Protein AF-X0UPE6-F1 (afdb_monomer)

Radius of gyration: 11.71 Å; Cα contacts (8 Å, |Δi|>4): 131; chains: 1; bounding box: 29×24×28 Å

Solvent-accessible surface area (backbone atoms only — not comparable to full-atom values): 4394 Å² total; per-residue (Å²): 133,82,80,60,76,74,44,71,61,97,62,101,51,60,61,67,52,35,53,48,45,38,68,76,74,40,62,57,68,38,36,24,59,56,48,76,44,100,38,36,70,58,12,40,54,48,22,62,61,43,32,79,76,35,76,78,35,53,51,41,48,58,66,32,26,20,32,38,21,35,60,44,85,82,72,77,122

Secondary structure (DSSP, 8-state):
-PPPPEE--SS---HHHHHHHHHHTSPTT-EEEEEE-SSHHHHHHHHHHHHHH-TTSEEEEETTEEEEEPPPGGG--

pLDDT: mean 75.78, std 12.7, range [37.62, 90.06]

Mean predicted aligned error: 7.34 Å

Organism: NCBI:txid412755

Structure (mmCIF, N/CA/C/O backbone):
data_AF-X0UPE6-F1
#
_entry.id   AF-X0UPE6-F1
#
loop_
_atom_site.group_PDB
_atom_site.id
_atom_site.type_symbol
_atom_site.label_atom_id
_atom_site.label_alt_id
_atom_site.label_comp_id
_atom_site.label_asym_id
_atom_site.label_entity_id
_atom_site.label_seq_id
_atom_site.pdbx_PDB_ins_code
_atom_site.Cartn_x
_atom_site.Cartn_y
_atom_site.Cartn_z
_atom_site.occupancy
_atom_site.B_iso_or_equiv
_atom_site.auth_seq_id
_atom_site.auth_comp_id
_atom_site.auth_asym_id
_atom_site.auth_atom_id
_atom_site.pdbx_PDB_model_num
ATOM 1 N N . MET A 1 1 ? -16.022 5.123 -7.063 1.00 42.28 1 MET A N 1
ATOM 2 C CA . MET A 1 1 ? -15.477 5.535 -5.753 1.00 42.28 1 MET A CA 1
ATOM 3 C C . MET A 1 1 ? -14.306 6.465 -6.019 1.00 42.28 1 MET A C 1
ATOM 5 O O . MET A 1 1 ? -13.332 6.021 -6.614 1.00 42.28 1 MET A O 1
ATOM 9 N N . ALA A 1 2 ? -14.439 7.757 -5.715 1.00 49.94 2 ALA A N 1
ATOM 10 C CA . ALA A 1 2 ? -13.328 8.696 -5.841 1.00 49.94 2 ALA A CA 1
ATOM 11 C C . ALA A 1 2 ? -12.337 8.422 -4.703 1.00 49.94 2 ALA A C 1
ATOM 13 O O . ALA A 1 2 ? -12.746 8.319 -3.549 1.00 49.94 2 ALA A O 1
ATOM 14 N N . LEU A 1 3 ? -11.060 8.242 -5.035 1.00 56.75 3 LEU A N 1
ATOM 15 C CA . LEU A 1 3 ? -10.003 8.169 -4.032 1.00 56.75 3 LEU A CA 1
ATOM 16 C C . LEU A 1 3 ? -9.936 9.537 -3.343 1.00 56.75 3 LEU A C 1
ATOM 18 O O . LEU A 1 3 ? -9.864 10.558 -4.029 1.00 56.75 3 LEU A O 1
ATOM 22 N N . LEU A 1 4 ? -10.027 9.541 -2.012 1.00 63.75 4 LEU A N 1
ATOM 23 C CA . LEU A 1 4 ? -9.852 10.735 -1.182 1.00 63.75 4 LEU A CA 1
ATOM 24 C C . LEU A 1 4 ? -8.497 11.406 -1.485 1.00 63.75 4 LEU A C 1
ATOM 26 O O . LEU A 1 4 ? -7.606 10.742 -2.029 1.00 63.75 4 LEU A O 1
ATOM 30 N N . PRO A 1 5 ? -8.341 12.711 -1.184 1.00 65.94 5 PRO A N 1
ATOM 31 C CA . PRO A 1 5 ? -7.078 13.412 -1.389 1.00 65.94 5 PRO A CA 1
ATOM 32 C C . PRO A 1 5 ? -5.922 12.620 -0.775 1.00 65.94 5 PRO A C 1
ATOM 34 O O . PRO A 1 5 ? -6.013 12.124 0.347 1.00 65.94 5 PRO A O 1
ATOM 37 N N . VAL A 1 6 ? -4.863 12.450 -1.565 1.00 68.88 6 VAL A N 1
ATOM 38 C CA . VAL A 1 6 ? -3.658 11.741 -1.140 1.00 68.88 6 VAL A CA 1
ATOM 39 C C . VAL A 1 6 ? -2.855 12.681 -0.263 1.00 68.88 6 VAL A C 1
ATOM 41 O O . VAL A 1 6 ? -2.503 13.778 -0.699 1.00 68.88 6 VAL A O 1
ATOM 44 N N . HIS A 1 7 ? -2.532 12.233 0.943 1.00 70.56 7 HIS A N 1
ATOM 45 C CA . HIS A 1 7 ? -1.624 12.955 1.820 1.00 70.56 7 HIS A CA 1
ATOM 46 C C . HIS A 1 7 ? -0.276 12.236 1.834 1.00 70.56 7 HIS A C 1
ATOM 48 O O . HIS A 1 7 ? -0.230 11.035 2.096 1.00 70.56 7 HIS A O 1
ATOM 54 N N . PRO A 1 8 ? 0.840 12.913 1.528 1.00 66.31 8 PRO A N 1
ATOM 55 C CA . PRO A 1 8 ? 2.137 12.321 1.785 1.00 66.31 8 PRO A CA 1
ATOM 56 C C . PRO A 1 8 ? 2.329 12.186 3.306 1.00 66.31 8 PRO A C 1
ATOM 58 O O . PRO A 1 8 ? 1.895 13.064 4.062 1.00 66.31 8 PRO A O 1
ATOM 61 N N . PRO A 1 9 ? 2.953 11.097 3.773 1.00 66.38 9 PRO A N 1
ATOM 62 C CA . PRO A 1 9 ? 3.395 10.983 5.160 1.00 66.38 9 PRO A CA 1
ATOM 63 C C . PRO A 1 9 ? 4.356 12.128 5.514 1.00 66.38 9 PRO A C 1
ATOM 65 O O . PRO A 1 9 ? 5.063 12.652 4.649 1.00 66.38 9 PRO A O 1
ATOM 68 N N . LYS A 1 10 ? 4.373 12.543 6.786 1.00 63.47 10 LYS A N 1
ATOM 69 C CA . LYS A 1 10 ? 5.176 13.692 7.238 1.00 63.47 10 LYS A CA 1
ATOM 70 C C . LYS A 1 10 ? 6.680 13.383 7.314 1.00 63.47 10 LYS A C 1
ATOM 72 O O . LYS A 1 10 ? 7.469 14.328 7.308 1.00 63.47 10 LYS A O 1
ATOM 77 N N . GLY A 1 11 ? 7.087 12.111 7.335 1.00 56.75 11 GLY A N 1
ATOM 78 C CA . GLY A 1 11 ? 8.487 11.687 7.347 1.00 56.75 11 GLY A CA 1
ATOM 79 C C . GLY A 1 11 ? 8.956 10.959 6.077 1.00 56.75 11 GLY A C 1
ATOM 80 O O . GLY A 1 11 ? 8.249 10.135 5.501 1.00 56.75 11 GLY A O 1
ATOM 81 N N . GLN A 1 12 ? 10.203 11.221 5.659 1.00 53.84 12 GLN A N 1
ATOM 82 C CA . GLN A 1 12 ? 10.934 10.405 4.671 1.00 53.84 12 GLN A CA 1
ATOM 83 C C . GLN A 1 12 ? 11.530 9.156 5.347 1.00 53.84 12 GLN A C 1
ATOM 85 O O . GLN A 1 12 ? 12.748 9.003 5.430 1.00 53.84 12 GLN A O 1
ATOM 90 N N . HIS A 1 13 ? 10.685 8.284 5.893 1.00 58.69 13 HIS A N 1
ATOM 91 C CA . HIS A 1 13 ? 11.133 7.030 6.503 1.00 58.69 13 HIS A CA 1
ATOM 92 C C . HIS A 1 13 ? 10.920 5.836 5.567 1.00 58.69 13 HIS A C 1
ATOM 94 O O . HIS A 1 13 ? 10.150 5.904 4.611 1.00 58.69 13 HIS A O 1
ATOM 100 N N . ASP A 1 14 ? 11.602 4.722 5.852 1.00 73.38 14 ASP A N 1
ATOM 101 C CA . ASP A 1 14 ? 11.337 3.436 5.211 1.00 73.38 14 ASP A CA 1
ATOM 102 C C . ASP A 1 14 ? 9.847 3.077 5.269 1.00 73.38 14 ASP A C 1
ATOM 104 O O . ASP A 1 14 ? 9.130 3.455 6.193 1.00 73.38 14 ASP A O 1
ATOM 108 N N . LEU A 1 15 ? 9.405 2.228 4.343 1.00 71.69 15 LEU A N 1
ATOM 109 C CA . LEU A 1 15 ? 8.006 1.828 4.149 1.00 71.69 15 LEU A CA 1
ATOM 110 C C . LEU A 1 15 ? 7.288 1.381 5.444 1.00 71.69 15 LEU A C 1
ATOM 112 O O . LEU A 1 15 ? 6.093 1.609 5.622 1.00 71.69 15 LEU A O 1
ATOM 116 N 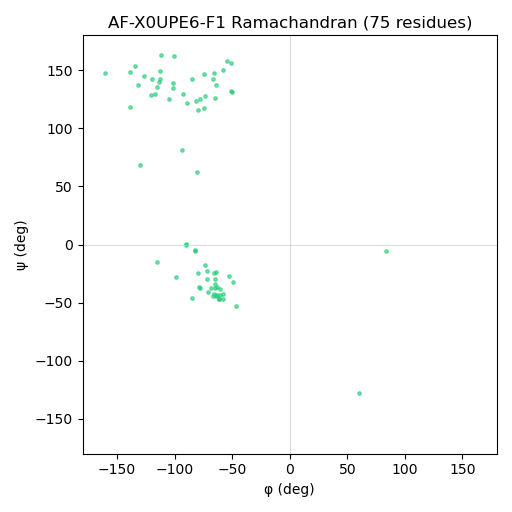N . LYS A 1 16 ? 8.022 0.774 6.387 1.00 73.75 16 LYS A N 1
ATOM 117 C CA . LYS A 1 16 ? 7.507 0.408 7.719 1.00 73.75 16 LYS A CA 1
ATOM 118 C C . LYS A 1 16 ? 7.267 1.627 8.621 1.00 73.75 16 LYS A C 1
ATOM 120 O O . LYS A 1 16 ? 6.283 1.638 9.352 1.00 73.75 16 LYS A O 1
ATOM 125 N N . GLY A 1 17 ? 8.169 2.606 8.597 1.00 76.12 17 GLY A N 1
ATOM 126 C CA . GLY A 1 17 ? 8.031 3.868 9.325 1.00 76.12 17 GLY A CA 1
ATOM 127 C C . GLY A 1 17 ? 6.837 4.659 8.812 1.00 76.12 17 GLY A C 1
ATOM 128 O O . GLY A 1 17 ? 5.993 5.050 9.607 1.00 76.12 17 GLY A O 1
ATOM 129 N N . THR A 1 18 ? 6.681 4.734 7.489 1.00 78.50 18 THR A N 1
ATOM 130 C CA . THR A 1 18 ? 5.524 5.377 6.867 1.00 78.50 18 THR A CA 1
ATOM 131 C C . THR A 1 18 ? 4.198 4.762 7.306 1.00 78.50 18 THR A C 1
ATOM 133 O O . THR A 1 18 ? 3.274 5.475 7.671 1.00 78.50 18 THR A O 1
ATOM 136 N N . LEU A 1 19 ? 4.089 3.431 7.300 1.00 76.31 19 LEU A N 1
ATOM 137 C CA . LEU A 1 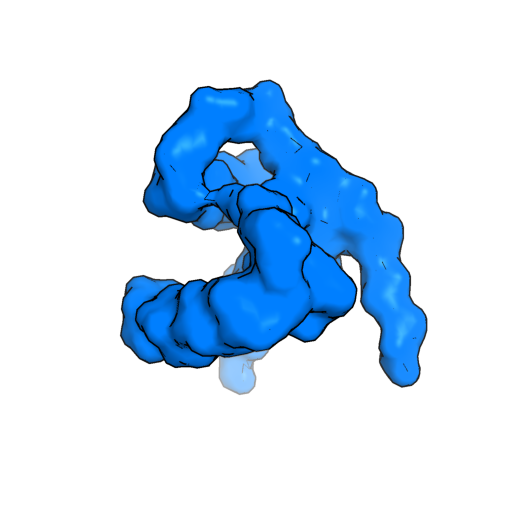19 ? 2.869 2.747 7.739 1.00 76.31 19 LEU A CA 1
ATOM 138 C C . LEU A 1 19 ? 2.578 2.966 9.223 1.00 76.31 19 LEU A C 1
ATOM 140 O O . LEU A 1 19 ? 1.425 3.138 9.600 1.00 76.31 19 LEU A O 1
ATOM 144 N N . ARG A 1 20 ? 3.622 3.005 10.052 1.00 78.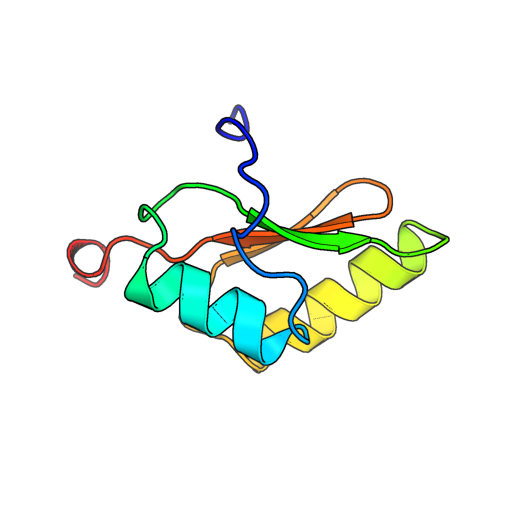44 20 ARG A N 1
ATOM 145 C CA . ARG A 1 20 ? 3.486 3.314 11.472 1.00 78.44 20 ARG A CA 1
ATOM 146 C C . ARG A 1 20 ? 3.010 4.754 11.696 1.00 78.44 20 ARG A C 1
ATOM 148 O O . ARG A 1 20 ? 2.105 4.955 12.491 1.00 78.44 20 ARG A O 1
ATOM 155 N N . GLU A 1 21 ? 3.548 5.727 10.961 1.00 77.88 21 GLU A N 1
ATOM 156 C CA . GLU A 1 21 ? 3.060 7.114 10.991 1.00 77.88 21 GLU A CA 1
ATOM 157 C C . GLU A 1 21 ? 1.596 7.210 10.542 1.00 77.88 21 GLU A C 1
ATOM 159 O O . GLU A 1 21 ? 0.827 7.960 11.128 1.00 77.88 21 GLU A O 1
ATOM 164 N N . ILE A 1 22 ? 1.175 6.433 9.540 1.00 79.62 22 ILE A N 1
ATOM 165 C CA . ILE A 1 22 ? -0.232 6.387 9.108 1.00 79.62 22 ILE A CA 1
ATOM 166 C C . ILE A 1 22 ? -1.137 5.805 10.208 1.00 79.62 22 ILE A C 1
ATOM 168 O O . ILE A 1 22 ? -2.285 6.216 10.335 1.00 79.62 22 ILE A O 1
ATOM 172 N N . GLU A 1 23 ? -0.643 4.858 11.003 1.00 77.12 23 GLU A N 1
ATOM 173 C CA . GLU A 1 23 ? -1.396 4.275 12.119 1.00 77.12 23 GLU A CA 1
ATOM 174 C C . GLU A 1 23 ? -1.435 5.188 13.361 1.00 77.12 23 GLU A C 1
ATOM 176 O O . GLU A 1 23 ? -2.454 5.232 14.052 1.00 77.12 23 GLU A O 1
ATOM 181 N N . GLU A 1 24 ? -0.341 5.902 13.657 1.00 77.25 24 GLU A N 1
ATOM 182 C CA . GLU A 1 24 ? -0.207 6.774 14.837 1.00 77.25 24 GLU A CA 1
ATOM 183 C C . GLU A 1 24 ? -0.775 8.190 14.602 1.00 77.25 24 GLU A C 1
ATOM 185 O O . GLU A 1 24 ? -1.518 8.698 15.441 1.00 77.25 24 GLU A O 1
ATOM 190 N N . ASP A 1 25 ? -0.454 8.806 13.462 1.00 75.25 25 ASP A N 1
ATOM 191 C CA . ASP A 1 25 ? -0.766 10.200 13.103 1.00 75.25 25 ASP A CA 1
ATOM 192 C C . ASP A 1 25 ? -1.721 10.319 11.901 1.00 75.25 25 ASP A C 1
ATOM 194 O O . ASP A 1 25 ? -2.250 11.400 11.620 1.00 75.25 25 ASP 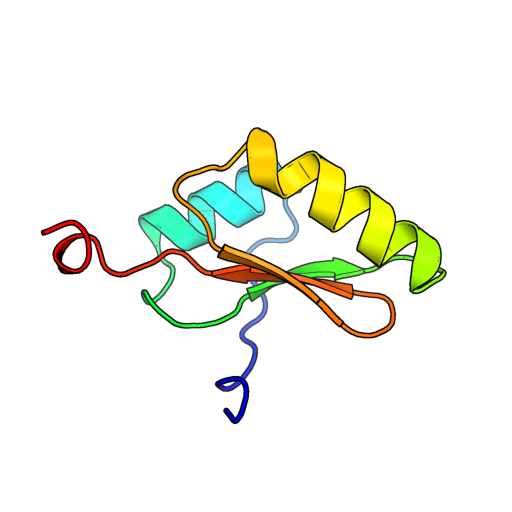A O 1
ATOM 198 N N . GLY A 1 26 ? -1.903 9.238 11.141 1.00 72.31 26 GLY A N 1
ATOM 199 C CA . GLY A 1 26 ? -2.731 9.240 9.945 1.00 72.31 26 GLY A CA 1
ATOM 200 C C . GLY A 1 26 ? -4.223 9.267 10.256 1.00 72.31 26 GLY A C 1
ATOM 201 O O . GLY A 1 26 ? -4.722 8.691 11.222 1.00 72.31 26 GLY A O 1
ATOM 202 N N . GLU A 1 27 ? -4.964 9.936 9.382 1.00 76.25 27 GLU A N 1
ATOM 203 C CA . GLU A 1 27 ? -6.412 9.994 9.444 1.00 76.25 27 GLU A CA 1
ATOM 204 C C . GLU A 1 27 ? -6.997 8.722 8.810 1.00 76.25 27 GLU A C 1
ATOM 206 O O . GLU A 1 27 ? -6.724 8.407 7.644 1.00 76.25 27 GLU A O 1
ATOM 211 N N . PRO A 1 28 ? -7.819 7.963 9.545 1.00 77.19 28 PRO A N 1
ATOM 212 C CA . PRO A 1 28 ? -8.370 6.725 9.032 1.00 77.19 28 PRO A CA 1
ATOM 213 C C . PRO A 1 28 ? -9.283 6.952 7.823 1.00 77.19 28 PRO A C 1
ATOM 215 O O . PRO A 1 28 ? -10.138 7.837 7.816 1.00 77.19 28 PRO A O 1
ATOM 218 N N . GLY A 1 29 ? -9.139 6.100 6.809 1.00 76.56 29 GLY A N 1
ATOM 219 C CA . GLY A 1 29 ? -9.835 6.232 5.527 1.00 76.56 29 GLY A CA 1
ATOM 220 C C . GLY A 1 29 ? -9.161 7.188 4.537 1.00 76.56 29 GLY A C 1
ATOM 221 O O . GLY A 1 29 ? -9.581 7.241 3.381 1.00 76.56 29 GLY A O 1
ATOM 222 N N . ILE A 1 30 ? -8.100 7.894 4.937 1.00 82.19 30 ILE A N 1
ATOM 223 C CA . ILE A 1 30 ? -7.257 8.668 4.023 1.00 82.19 30 ILE A CA 1
ATOM 224 C C . ILE A 1 30 ? -6.199 7.761 3.393 1.00 82.19 30 ILE A C 1
ATOM 226 O O . ILE A 1 30 ? -5.680 6.840 4.027 1.00 82.19 30 ILE A O 1
ATOM 230 N N . TRP A 1 31 ? -5.907 8.005 2.115 1.00 84.25 31 TRP A N 1
ATOM 231 C CA . TRP A 1 31 ? -4.862 7.302 1.379 1.00 84.25 31 TRP A CA 1
ATOM 232 C C . TRP A 1 31 ? -3.549 8.068 1.466 1.00 84.25 31 TRP A C 1
ATOM 234 O O . TRP A 1 31 ? -3.483 9.251 1.131 1.00 84.25 31 TRP A O 1
ATOM 244 N N . TYR A 1 32 ? -2.498 7.357 1.844 1.00 82.94 32 TYR A N 1
ATOM 245 C CA . TYR A 1 32 ? -1.149 7.883 1.951 1.00 82.94 32 TYR A CA 1
ATOM 246 C C . TYR A 1 32 ? -0.241 7.200 0.945 1.00 82.94 32 TYR A C 1
ATOM 248 O O . TYR A 1 32 ? -0.300 5.981 0.775 1.00 82.94 32 TYR A O 1
ATOM 256 N N . GLU A 1 33 ? 0.594 7.978 0.262 1.00 85.94 33 GLU A N 1
ATOM 257 C CA . GLU A 1 33 ? 1.618 7.423 -0.621 1.00 85.94 33 GLU A CA 1
ATOM 258 C C . GLU A 1 33 ? 2.756 6.849 0.227 1.00 85.94 33 GLU A C 1
ATOM 260 O O . GLU A 1 33 ? 3.404 7.576 0.973 1.00 85.94 33 GLU A O 1
ATOM 265 N N . VAL A 1 34 ? 2.982 5.538 0.131 1.00 83.38 34 VAL A N 1
ATOM 266 C CA . VAL A 1 34 ? 4.015 4.837 0.915 1.00 83.38 34 VAL A CA 1
ATOM 267 C C . VAL A 1 34 ? 5.298 4.607 0.131 1.00 83.38 34 VAL A C 1
ATOM 269 O O . VAL A 1 34 ? 6.369 4.493 0.718 1.00 83.38 34 VAL A O 1
ATOM 272 N N . ALA A 1 35 ? 5.202 4.502 -1.192 1.00 83.50 35 ALA A N 1
ATOM 273 C CA . ALA A 1 35 ? 6.355 4.322 -2.059 1.00 83.50 35 ALA A CA 1
ATOM 274 C C . ALA A 1 35 ? 6.016 4.720 -3.492 1.00 83.50 35 ALA A C 1
ATOM 276 O O . ALA A 1 35 ? 4.903 4.482 -3.959 1.00 83.50 35 ALA A O 1
ATOM 277 N N . ASN A 1 36 ? 7.006 5.244 -4.208 1.00 84.00 36 ASN A N 1
ATOM 278 C CA . ASN A 1 36 ? 6.929 5.511 -5.637 1.00 84.00 36 ASN A CA 1
ATOM 279 C C . ASN A 1 36 ? 8.031 4.719 -6.346 1.00 84.00 36 ASN A C 1
ATOM 281 O O . ASN A 1 36 ? 9.193 4.746 -5.943 1.00 84.00 36 ASN A O 1
ATOM 285 N N . TYR A 1 37 ? 7.650 3.971 -7.372 1.00 83.81 37 TYR A N 1
ATOM 286 C CA . TYR A 1 37 ? 8.516 3.077 -8.124 1.00 83.81 37 TYR A CA 1
ATOM 287 C C . TYR A 1 37 ? 8.733 3.592 -9.542 1.00 83.81 37 TYR A C 1
ATOM 289 O O . TYR A 1 37 ? 7.970 4.382 -10.082 1.00 83.81 37 TYR A O 1
ATOM 297 N N . THR A 1 38 ? 9.759 3.079 -10.213 1.00 85.31 38 THR A N 1
ATOM 298 C CA . THR A 1 38 ? 10.043 3.467 -11.601 1.00 85.31 38 THR A CA 1
ATOM 299 C C . THR A 1 38 ? 8.929 3.049 -12.566 1.00 85.31 38 THR A C 1
ATOM 301 O O . THR A 1 38 ? 8.707 3.710 -13.577 1.00 85.31 38 THR A O 1
ATOM 304 N N . THR A 1 39 ? 8.217 1.954 -12.269 1.00 88.06 39 THR A N 1
ATOM 305 C CA . THR A 1 39 ? 7.122 1.447 -13.107 1.00 88.06 39 THR A CA 1
ATOM 306 C C . THR A 1 39 ? 5.940 0.969 -12.273 1.00 88.06 39 THR A C 1
ATOM 308 O O . THR A 1 39 ? 6.101 0.417 -11.182 1.00 88.06 39 THR A O 1
ATOM 311 N N . GLY A 1 40 ? 4.738 1.109 -12.829 1.00 84.88 40 GLY A N 1
ATOM 312 C CA . GLY A 1 40 ? 3.512 0.669 -12.171 1.00 84.88 40 GLY A CA 1
ATOM 313 C C . GLY A 1 40 ? 3.403 -0.839 -11.985 1.00 84.88 40 GLY A C 1
ATOM 314 O O . GLY A 1 40 ? 2.756 -1.285 -11.045 1.00 84.88 40 GLY A O 1
ATOM 315 N N . ALA A 1 41 ? 4.093 -1.636 -12.806 1.00 89.62 41 ALA A N 1
ATOM 316 C CA . ALA A 1 41 ? 4.190 -3.080 -12.597 1.00 89.62 41 ALA A CA 1
ATOM 317 C C . ALA A 1 41 ? 4.898 -3.412 -11.271 1.00 89.62 41 ALA A C 1
ATOM 319 O O . ALA A 1 41 ? 4.417 -4.246 -10.506 1.00 89.62 41 ALA A O 1
ATOM 320 N N . VAL A 1 42 ? 5.994 -2.708 -10.960 1.00 89.00 42 VAL A N 1
ATOM 321 C CA . VAL A 1 42 ? 6.724 -2.868 -9.691 1.00 89.00 42 VAL A CA 1
ATOM 322 C C . VAL A 1 42 ? 5.896 -2.349 -8.517 1.00 89.00 42 VAL A C 1
ATOM 324 O O . VAL A 1 42 ? 5.890 -2.970 -7.454 1.00 89.00 42 VAL A O 1
ATOM 327 N N . ALA A 1 43 ? 5.152 -1.256 -8.709 1.00 86.44 43 ALA A N 1
ATOM 328 C CA . ALA A 1 43 ? 4.219 -0.757 -7.705 1.00 86.44 43 ALA A CA 1
ATOM 329 C C . ALA A 1 43 ? 3.112 -1.781 -7.402 1.00 86.44 43 ALA A C 1
ATOM 331 O O . ALA A 1 43 ? 2.858 -2.088 -6.241 1.00 86.44 43 ALA A O 1
ATOM 332 N N . HIS A 1 44 ? 2.497 -2.371 -8.429 1.00 86.81 44 HIS A N 1
ATOM 333 C CA . HIS A 1 44 ? 1.477 -3.410 -8.272 1.00 86.81 44 HIS A CA 1
ATOM 334 C C . HIS A 1 44 ? 2.001 -4.658 -7.558 1.00 86.81 44 HIS A C 1
ATOM 336 O O . HIS A 1 44 ? 1.354 -5.137 -6.626 1.00 86.81 44 HIS A O 1
ATOM 342 N N . ASP A 1 45 ? 3.169 -5.162 -7.958 1.00 90.06 45 ASP A N 1
ATOM 343 C CA . ASP A 1 45 ? 3.821 -6.298 -7.298 1.00 90.06 45 ASP A CA 1
ATOM 344 C C . ASP A 1 45 ? 4.144 -5.984 -5.827 1.00 90.06 45 ASP A C 1
ATOM 346 O O . ASP A 1 45 ? 3.857 -6.775 -4.926 1.00 90.06 45 ASP A O 1
ATOM 350 N N . SER A 1 46 ? 4.657 -4.783 -5.558 1.00 86.94 46 SER A N 1
ATOM 351 C CA . SER A 1 46 ? 4.987 -4.352 -4.199 1.00 86.94 46 SER A CA 1
ATOM 352 C C . SER A 1 46 ? 3.737 -4.197 -3.332 1.00 86.94 46 SER A C 1
ATOM 354 O O . SER A 1 46 ? 3.703 -4.710 -2.214 1.00 86.94 46 SER A O 1
ATOM 356 N N . ALA A 1 47 ? 2.670 -3.582 -3.848 1.00 86.38 47 ALA A N 1
ATOM 357 C CA . ALA A 1 47 ? 1.381 -3.504 -3.162 1.00 86.38 47 ALA A CA 1
ATOM 358 C C . ALA A 1 47 ? 0.828 -4.900 -2.836 1.00 86.38 47 ALA A C 1
ATOM 360 O O . ALA A 1 47 ? 0.364 -5.136 -1.718 1.00 86.38 47 ALA A O 1
ATOM 361 N N . ALA A 1 48 ? 0.925 -5.849 -3.775 1.00 87.38 48 ALA A N 1
ATOM 362 C CA . ALA A 1 48 ? 0.491 -7.227 -3.567 1.00 87.38 48 ALA A CA 1
ATOM 363 C C . ALA A 1 48 ? 1.289 -7.938 -2.461 1.00 87.38 48 ALA A C 1
ATOM 365 O O . ALA A 1 48 ? 0.701 -8.677 -1.677 1.00 87.38 48 ALA A O 1
ATOM 366 N N . LYS A 1 49 ? 2.597 -7.672 -2.346 1.00 87.12 49 LYS A N 1
ATOM 367 C CA . LYS A 1 49 ? 3.456 -8.186 -1.261 1.00 87.12 49 LYS A CA 1
ATOM 368 C C . LYS A 1 49 ? 3.182 -7.524 0.089 1.00 87.12 49 LYS A C 1
ATOM 370 O O . LYS A 1 49 ? 3.359 -8.152 1.132 1.00 87.12 49 LYS A O 1
ATOM 375 N N . LEU A 1 50 ? 2.749 -6.265 0.084 1.00 81.31 50 LEU A N 1
ATOM 376 C CA . LEU A 1 50 ? 2.450 -5.505 1.297 1.00 81.31 50 LEU A CA 1
ATOM 377 C C . LEU A 1 50 ? 1.091 -5.860 1.900 1.00 81.31 50 LEU A C 1
ATOM 379 O O . LEU A 1 50 ? 1.000 -5.961 3.119 1.00 81.31 50 LEU A O 1
ATOM 383 N N . ARG A 1 51 ? 0.067 -6.135 1.079 1.00 80.88 51 ARG A N 1
ATOM 384 C CA . ARG A 1 51 ? -1.265 -6.569 1.549 1.00 80.88 51 ARG A CA 1
ATOM 385 C C . ARG A 1 51 ? -1.232 -7.678 2.618 1.00 80.88 51 ARG A C 1
ATOM 387 O O . ARG A 1 51 ? -1.832 -7.474 3.668 1.00 80.88 51 ARG A O 1
ATOM 394 N N . PRO A 1 52 ? -0.548 -8.824 2.423 1.00 81.88 52 PRO A N 1
ATOM 395 C CA . PRO A 1 52 ? -0.501 -9.879 3.438 1.00 81.88 52 PRO A CA 1
ATOM 396 C C . PRO A 1 52 ? 0.352 -9.504 4.656 1.00 81.88 52 PRO A C 1
ATOM 398 O O . PRO A 1 52 ? 0.160 -10.059 5.732 1.00 81.88 52 PRO A O 1
ATOM 401 N N . ARG A 1 53 ? 1.296 -8.568 4.504 1.00 80.25 53 ARG A N 1
ATOM 402 C CA . ARG A 1 53 ? 2.164 -8.105 5.594 1.00 80.25 53 ARG A CA 1
ATOM 403 C C . ARG A 1 53 ? 1.463 -7.095 6.505 1.00 80.25 53 ARG A C 1
ATOM 405 O O . ARG A 1 53 ? 1.830 -6.978 7.670 1.00 80.25 53 ARG A O 1
ATOM 412 N N . PHE A 1 54 ? 0.454 -6.406 5.977 1.00 77.12 54 PHE A N 1
ATOM 413 C CA . PHE A 1 54 ? -0.338 -5.401 6.676 1.00 77.12 54 PHE A CA 1
ATOM 414 C C . PHE A 1 54 ? -1.836 -5.678 6.480 1.00 77.12 54 PHE A C 1
ATOM 416 O O . PHE A 1 54 ? -2.521 -4.902 5.820 1.00 77.12 54 PHE A O 1
ATOM 423 N N . PRO A 1 55 ? -2.371 -6.772 7.056 1.00 72.44 55 PRO A N 1
ATOM 424 C CA . PRO A 1 55 ? -3.769 -7.170 6.862 1.00 72.44 55 PRO A CA 1
ATOM 425 C C . PRO A 1 55 ? -4.764 -6.147 7.426 1.00 72.44 55 PRO A C 1
ATOM 427 O O . PRO A 1 55 ? -5.903 -6.076 6.976 1.00 72.44 55 PRO A O 1
ATOM 430 N N . HIS A 1 56 ? -4.321 -5.336 8.388 1.00 77.38 56 HIS A N 1
ATOM 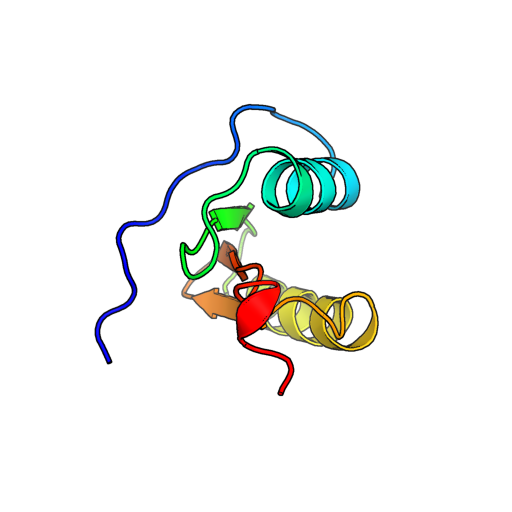431 C CA . HIS A 1 56 ? -5.107 -4.249 8.962 1.00 77.38 56 HIS A CA 1
ATOM 432 C C . HIS A 1 56 ? -5.081 -2.971 8.122 1.00 77.38 56 HIS A C 1
ATOM 434 O O . HIS A 1 56 ? -5.783 -2.040 8.471 1.00 77.38 56 HIS A O 1
ATOM 440 N N . HIS A 1 57 ? -4.294 -2.900 7.045 1.00 79.50 57 HIS A N 1
ATOM 441 C CA . HIS A 1 57 ? -4.218 -1.729 6.173 1.00 79.50 57 HIS A CA 1
ATOM 442 C C . HIS A 1 57 ? -4.774 -2.067 4.787 1.00 79.50 57 HIS A C 1
ATOM 444 O O . HIS A 1 57 ? -4.505 -3.124 4.215 1.00 79.50 57 HIS A O 1
ATOM 450 N N . ALA A 1 58 ? -5.522 -1.140 4.200 1.00 85.12 58 ALA A N 1
ATOM 451 C CA . ALA A 1 58 ? -5.894 -1.214 2.798 1.00 85.12 58 ALA A CA 1
ATOM 452 C C . ALA A 1 58 ? -4.711 -0.723 1.956 1.00 85.12 58 ALA A C 1
ATOM 454 O O . ALA A 1 58 ? -4.331 0.437 2.049 1.00 85.12 58 ALA A O 1
ATOM 455 N N . VAL A 1 59 ? -4.118 -1.594 1.136 1.00 86.75 59 VAL A N 1
ATOM 456 C CA . VAL A 1 59 ? -2.980 -1.248 0.265 1.00 86.75 59 VAL A CA 1
ATOM 457 C C . VAL A 1 59 ? -3.380 -1.407 -1.197 1.00 86.75 59 VAL A C 1
ATOM 459 O O . VAL A 1 59 ? -3.898 -2.457 -1.589 1.00 86.75 59 VAL A O 1
ATOM 462 N N . ILE A 1 60 ? -3.122 -0.382 -2.009 1.00 87.38 60 ILE A N 1
ATOM 463 C CA . ILE A 1 60 ? -3.371 -0.376 -3.456 1.00 87.38 60 ILE A CA 1
ATOM 464 C C . ILE A 1 60 ? -2.166 0.190 -4.200 1.00 87.38 60 ILE A C 1
ATOM 466 O O . ILE A 1 60 ? -1.434 1.019 -3.676 1.00 87.38 60 ILE A O 1
ATOM 470 N N . ALA A 1 61 ? -1.985 -0.215 -5.451 1.00 88.69 61 ALA A N 1
ATOM 471 C CA . ALA A 1 61 ? -1.099 0.482 -6.373 1.00 88.69 61 ALA A CA 1
ATOM 472 C C . ALA A 1 61 ? -1.934 1.348 -7.314 1.00 88.69 61 ALA A C 1
ATOM 474 O O . ALA A 1 61 ? -2.992 0.920 -7.782 1.00 88.69 61 ALA A O 1
ATOM 475 N N . ARG A 1 62 ? -1.465 2.563 -7.597 1.00 86.94 62 ARG A N 1
ATOM 476 C CA . ARG A 1 62 ? -2.059 3.434 -8.611 1.00 86.94 62 ARG A CA 1
ATOM 477 C C . ARG A 1 62 ? -0.949 4.119 -9.396 1.00 86.94 62 AR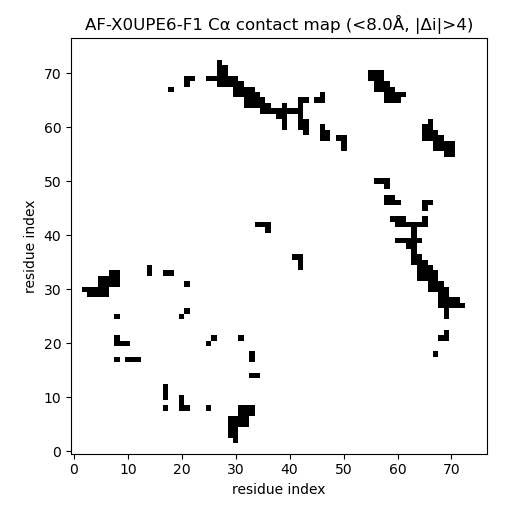G A C 1
ATOM 479 O O . ARG A 1 62 ? -0.155 4.877 -8.848 1.00 86.94 62 ARG A O 1
ATOM 486 N N . GLY A 1 63 ? -0.908 3.850 -10.698 1.00 86.81 63 GLY A N 1
ATOM 487 C CA . GLY A 1 63 ? 0.206 4.282 -11.535 1.00 86.81 63 GLY A CA 1
ATOM 488 C C . GLY A 1 63 ? 1.508 3.674 -11.025 1.00 86.81 63 GLY A C 1
ATOM 489 O O . GLY A 1 63 ? 1.580 2.470 -10.806 1.00 86.81 63 GLY A O 1
ATOM 490 N N . ASN A 1 64 ? 2.507 4.521 -10.810 1.00 88.75 64 ASN A N 1
ATOM 491 C CA . ASN A 1 64 ? 3.835 4.129 -10.352 1.00 88.75 64 ASN A CA 1
ATOM 492 C C . ASN A 1 64 ? 3.985 4.117 -8.822 1.00 88.75 64 ASN A C 1
ATOM 494 O O . ASN A 1 64 ? 5.041 3.743 -8.320 1.00 88.75 64 ASN A O 1
ATOM 498 N N . SER A 1 65 ? 2.936 4.467 -8.080 1.00 86.38 65 SER A N 1
ATOM 499 C CA . SER A 1 65 ? 2.986 4.592 -6.627 1.00 86.38 65 SER A CA 1
ATOM 500 C C . SER A 1 65 ? 2.139 3.538 -5.925 1.00 86.38 65 SER A C 1
ATOM 502 O O . SER A 1 65 ? 1.104 3.086 -6.424 1.00 86.38 65 SER A O 1
ATOM 504 N N . VAL A 1 66 ? 2.580 3.163 -4.731 1.00 87.81 66 VAL A N 1
ATOM 505 C CA . VAL A 1 66 ? 1.827 2.354 -3.781 1.00 87.81 66 VAL A CA 1
ATOM 506 C C . VAL A 1 66 ? 1.253 3.270 -2.721 1.00 87.81 66 VAL A C 1
ATOM 508 O O . VAL A 1 66 ? 1.938 4.136 -2.177 1.00 87.81 66 VAL A O 1
ATOM 511 N N . TYR A 1 67 ? -0.013 3.036 -2.418 1.00 85.56 67 TYR A N 1
ATOM 512 C CA . TYR A 1 67 ? -0.778 3.760 -1.431 1.00 85.56 67 TYR A CA 1
ATOM 513 C C . TYR A 1 67 ? -1.249 2.802 -0.351 1.00 85.56 67 TYR A C 1
ATOM 515 O O . TYR A 1 67 ? -1.643 1.669 -0.639 1.00 85.56 67 TYR A O 1
ATOM 523 N N . ALA A 1 68 ? -1.245 3.279 0.883 1.00 86.00 68 ALA A N 1
ATOM 524 C CA . ALA A 1 68 ? -1.815 2.578 2.014 1.00 86.00 68 ALA A CA 1
ATOM 525 C C . ALA A 1 68 ? -2.803 3.485 2.744 1.00 86.00 68 ALA A C 1
ATOM 527 O O . ALA A 1 68 ? -2.619 4.697 2.827 1.00 86.00 68 ALA A O 1
ATOM 528 N N . SER A 1 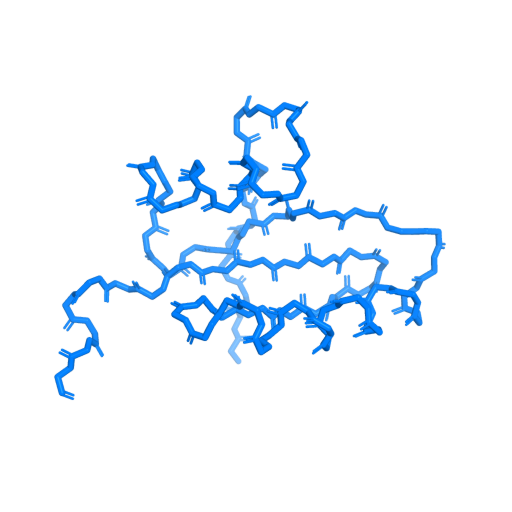69 ? -3.859 2.887 3.270 1.00 84.44 69 SER A N 1
ATOM 529 C CA . SER A 1 69 ? -4.827 3.536 4.137 1.00 84.44 69 SER A CA 1
ATOM 530 C C . SER A 1 69 ? -5.060 2.651 5.348 1.00 84.44 69 SER A C 1
ATOM 532 O O . SER A 1 69 ? -5.188 1.431 5.222 1.00 84.44 69 SER A O 1
ATOM 534 N N . TYR A 1 70 ? -5.112 3.264 6.522 1.00 80.25 70 TYR A N 1
ATOM 535 C CA . TYR A 1 70 ? -5.545 2.587 7.731 1.00 80.25 70 TYR A CA 1
ATOM 536 C C . TYR A 1 70 ? -7.072 2.734 7.858 1.00 80.25 70 TYR A C 1
ATOM 538 O O . TYR A 1 70 ? -7.583 3.858 7.836 1.00 80.25 70 TYR A O 1
ATOM 546 N N . PRO A 1 71 ?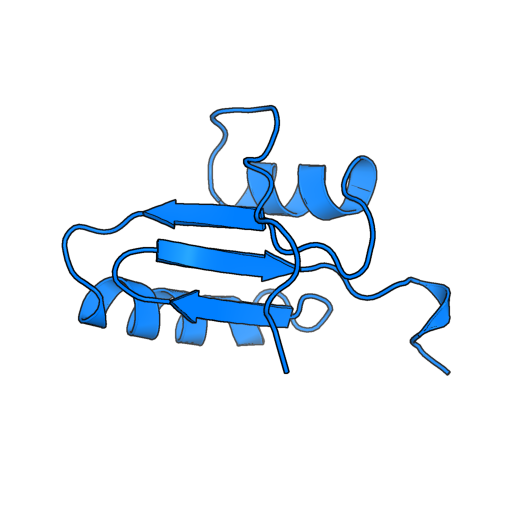 -7.844 1.638 7.930 1.00 68.88 71 PRO A N 1
ATOM 547 C CA . PRO A 1 71 ? -9.268 1.706 8.214 1.00 68.88 71 PRO A CA 1
ATOM 548 C C . PRO A 1 71 ? -9.485 2.231 9.637 1.00 68.88 71 PRO A C 1
ATOM 550 O O . PRO A 1 71 ? -8.687 1.987 10.538 1.00 68.88 71 PRO A O 1
ATOM 553 N N . LYS A 1 72 ? -10.587 2.958 9.852 1.00 62.38 72 LYS A N 1
ATOM 554 C CA . LYS A 1 72 ? -10.979 3.466 11.177 1.00 62.38 72 LYS A CA 1
ATOM 555 C C . LYS A 1 72 ? -10.951 2.314 12.184 1.00 62.38 72 LYS A C 1
ATOM 557 O O . LYS A 1 72 ? -11.519 1.268 11.893 1.00 62.38 72 LYS A O 1
ATOM 562 N N . LYS A 1 73 ? -10.334 2.499 13.359 1.00 53.84 73 LYS A N 1
ATOM 563 C CA . LYS A 1 73 ? 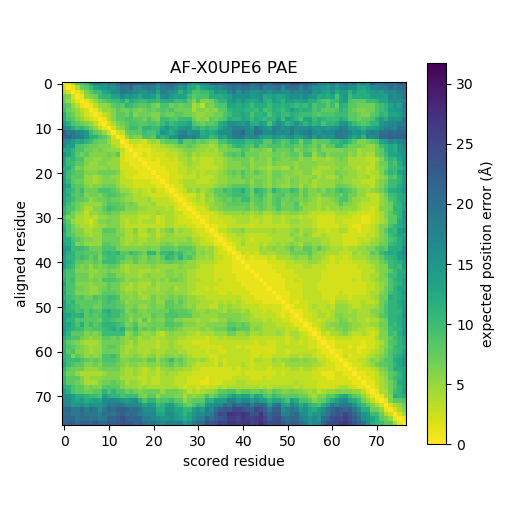-10.362 1.502 14.453 1.00 53.84 73 LYS A CA 1
ATOM 564 C C . LYS A 1 73 ? -11.793 1.061 14.812 1.00 53.84 73 LYS A C 1
ATOM 566 O O . LYS A 1 73 ? -11.983 -0.079 15.205 1.00 53.84 73 LYS A O 1
ATOM 571 N N . ASP A 1 74 ? -12.786 1.920 14.573 1.00 48.94 74 ASP A N 1
ATOM 572 C CA . ASP A 1 74 ? -14.225 1.640 14.717 1.00 48.94 74 ASP A CA 1
ATOM 573 C C . ASP A 1 74 ? -14.889 0.914 13.528 1.00 48.94 74 ASP A C 1
ATOM 575 O O . ASP A 1 74 ? -16.071 0.595 13.583 1.00 48.94 74 ASP A O 1
ATOM 579 N N . ALA A 1 75 ? -14.176 0.664 12.428 1.00 48.09 75 ALA A N 1
ATOM 580 C CA . ALA A 1 75 ? -14.700 -0.065 11.267 1.00 48.09 75 ALA A CA 1
ATOM 581 C C . ALA A 1 75 ? -14.472 -1.586 11.361 1.00 48.09 75 ALA A C 1
ATOM 583 O O . ALA A 1 75 ? -14.850 -2.317 10.447 1.00 48.09 75 ALA A O 1
ATOM 584 N N . VAL A 1 76 ? -13.849 -2.058 12.446 1.00 44.28 76 VAL A N 1
ATOM 585 C CA . VAL A 1 76 ? -13.774 -3.480 12.795 1.00 44.28 76 VAL A CA 1
ATOM 586 C C . VAL A 1 76 ? -14.943 -3.778 13.733 1.00 44.28 76 VAL A C 1
ATOM 588 O O . VAL A 1 76 ? -14.792 -3.752 14.952 1.00 44.28 76 VAL A O 1
ATOM 591 N N . LEU A 1 77 ? -16.120 -3.991 13.149 1.00 37.62 77 LEU A N 1
ATOM 592 C CA . LEU A 1 77 ? -17.312 -4.491 13.833 1.00 37.62 77 LEU A CA 1
ATOM 593 C C . LEU A 1 77 ? -17.817 -5.727 13.090 1.00 37.62 77 LEU A C 1
ATOM 595 O O . LEU A 1 77 ? -17.936 -5.645 11.845 1.00 37.62 77 LEU A O 1
#

Sequence (77 aa):
MALLPVHPPKGQHDLKGTLREIEEDGEPGIWYEVANYTTGAVAHDSAAKLRPRFPHHAVIARGNSVYASYPKKDAVL

Foldseek 3Di:
DDQDDEDEQPDPDALVVSVVSCVVVNDASHKYWSDFAPFQVVLQVVQVVVCVVCVQWDWDGDTRTIIIGGHDPVVPD

Nearest PDB structures (foldseek):
  5ovn-assembly1_A  TM=6.148E-01  e=1.928E+00  Feline immunodeficiency virus
  8sts-assembly1_C  TM=4.934E-01  e=3.512E+00  Human immunodeficiency virus type 1 BH10
  1jla-assembly1_B  TM=4.132E-01  e=4.012E+00  HIV-1 M:B_HXB2R
  2hnz-assembly1_B  TM=4.184E-01  e=4.584E+00  Human immunodeficiency virus 1
  6wpj-assembly1_B  TM=4.280E-01  e=5.597E+00  HIV-1 M:B_HXB2R